Protein AF-A0A7W1P341-F1 (afdb_monomer)

pLDDT: mean 83.35, std 17.35, range [39.16, 97.94]

Radius of gyration: 25.54 Å; Cα contacts (8 Å, |Δi|>4): 145; chains: 1; bounding box: 47×43×86 Å

Solvent-accessible surface area (backbone atoms only — not comparable to full-atom values): 6999 Å² total; per-residue (Å²): 139,85,83,85,80,86,83,82,84,81,84,80,83,80,88,74,82,81,81,77,84,48,73,67,75,75,42,51,76,42,82,76,48,73,45,83,42,98,46,72,36,30,34,32,37,31,35,36,35,76,45,69,85,67,56,71,65,50,73,54,62,36,66,50,60,90,96,52,88,60,74,67,50,72,53,76,45,45,57,67,60,39,43,78,70,70,28,47,41,81,92,75,36,33,35,52,43,80,43,71,49,99,48,68,86,58,88,102

Nearest PDB structures (foldseek):
  8va0-assembly1_B  TM=4.500E-01  e=1.268E+00  Camelidae
  7ev9-assembly1_A  TM=2.703E-01  e=8.860E+00  Methylococcus capsulatus str. Bath

Foldseek 3Di:
DDDDDDDDDDDDDDPDDDDDDDVVNVKDKDFPDKDDDPDLFKIWTKIAIPDPVPDAKDKDWADDDVVDPDDIDMDIDGPVNQVVVVQADPVRNIGTDTDGYPDGPDDD

Mean predicted aligned error: 10.66 Å

Sequence (108 aa):
MKKLIPLIITLAISLTSAAYATQADDTAVAVTGQAPGASAFIKKVKLRVSDPAALRSIQFTIAPKDRSVTRPVSATYLPTYLNNRGFFNSTTNVFTLPVWGLYAGRAN

Structure (mmCIF, N/CA/C/O backbone):
data_AF-A0A7W1P341-F1
#
_entry.id   AF-A0A7W1P341-F1
#
loop_
_atom_site.group_PDB
_atom_site.id
_atom_site.type_symbol
_atom_site.label_atom_id
_atom_site.label_alt_id
_atom_site.label_comp_id
_atom_site.label_asym_id
_atom_site.label_entity_id
_atom_site.label_seq_id
_atom_site.pdbx_PDB_ins_code
_atom_site.Cartn_x
_atom_site.Cartn_y
_atom_site.Cartn_z
_atom_site.occupancy
_atom_site.B_iso_or_equiv
_atom_site.auth_seq_id
_atom_site.auth_comp_id
_atom_site.auth_asym_id
_atom_site.auth_atom_id
_atom_site.pdbx_PDB_model_num
ATOM 1 N N . MET A 1 1 ? 29.991 -31.789 71.278 1.00 39.16 1 MET A N 1
ATOM 2 C CA . MET A 1 1 ? 29.502 -30.393 71.202 1.00 39.16 1 MET A CA 1
ATOM 3 C C . MET A 1 1 ? 29.489 -29.982 69.728 1.00 39.16 1 MET A C 1
ATOM 5 O O . MET A 1 1 ? 30.554 -29.777 69.166 1.00 39.16 1 MET A O 1
ATOM 9 N N . LYS A 1 2 ? 28.326 -29.992 69.059 1.00 39.38 2 LYS A N 1
ATOM 10 C CA . LYS A 1 2 ? 28.182 -29.647 67.628 1.00 39.38 2 LYS A CA 1
ATOM 11 C C . LYS A 1 2 ? 27.738 -28.183 67.525 1.00 39.38 2 LYS A C 1
ATOM 13 O O . LYS A 1 2 ? 26.708 -27.834 68.091 1.00 39.38 2 LYS A O 1
ATOM 18 N N . LYS A 1 3 ? 28.537 -27.330 66.876 1.00 42.97 3 LYS A N 1
ATOM 19 C CA . LYS A 1 3 ? 28.237 -25.902 66.678 1.00 42.97 3 LYS A CA 1
ATOM 20 C C . LYS A 1 3 ? 27.239 -25.741 65.521 1.00 42.97 3 LYS A C 1
ATOM 22 O O . LYS A 1 3 ? 27.494 -26.267 64.442 1.00 42.97 3 LYS A O 1
ATOM 27 N N . LEU A 1 4 ? 26.127 -25.038 65.750 1.00 42.12 4 LEU A N 1
ATOM 28 C CA . LEU A 1 4 ? 25.198 -24.597 64.701 1.00 42.12 4 LEU A CA 1
ATOM 29 C C . LEU A 1 4 ? 25.731 -23.314 64.041 1.00 42.12 4 LEU A C 1
ATOM 31 O O . LEU A 1 4 ? 26.147 -22.391 64.738 1.00 42.12 4 LEU A O 1
ATOM 35 N N . ILE A 1 5 ? 25.697 -23.263 62.710 1.00 44.09 5 ILE A N 1
ATOM 36 C CA . ILE A 1 5 ? 26.016 -22.086 61.885 1.00 44.09 5 ILE A CA 1
ATOM 37 C C . ILE A 1 5 ? 24.678 -21.499 61.397 1.00 44.09 5 ILE A C 1
ATOM 39 O O . ILE A 1 5 ? 23.850 -22.279 60.920 1.00 44.09 5 ILE A O 1
ATOM 43 N N . PRO A 1 6 ? 24.418 -20.181 61.503 1.00 47.75 6 PRO A N 1
ATOM 44 C CA . PRO A 1 6 ? 23.165 -19.602 61.033 1.00 47.75 6 PRO A CA 1
ATOM 45 C C . PRO A 1 6 ? 23.220 -19.352 59.519 1.00 47.75 6 PRO A C 1
ATOM 47 O O . PRO A 1 6 ? 24.184 -18.798 58.994 1.00 47.75 6 PRO A O 1
ATOM 50 N N . LEU A 1 7 ? 22.168 -19.776 58.819 1.00 39.16 7 LEU A N 1
ATOM 51 C CA . LEU A 1 7 ? 21.960 -19.563 57.389 1.00 39.16 7 LEU A CA 1
ATOM 52 C C . LEU A 1 7 ? 21.387 -18.153 57.167 1.00 39.16 7 LEU A C 1
ATOM 54 O O . LEU A 1 7 ? 20.255 -17.875 57.560 1.00 39.16 7 LEU A O 1
ATOM 58 N N . ILE A 1 8 ? 22.166 -17.264 56.552 1.00 47.97 8 ILE A N 1
ATOM 59 C CA . ILE A 1 8 ? 21.718 -15.929 56.134 1.00 47.97 8 ILE A CA 1
ATOM 60 C C . ILE A 1 8 ? 21.005 -16.075 54.784 1.00 47.97 8 ILE A C 1
ATOM 62 O O . ILE A 1 8 ? 21.621 -16.466 53.795 1.00 47.97 8 ILE A O 1
ATOM 66 N N . ILE A 1 9 ? 19.704 -15.782 54.748 1.00 50.47 9 ILE A N 1
ATOM 67 C CA . ILE A 1 9 ? 18.898 -15.764 53.521 1.00 50.47 9 ILE A CA 1
ATOM 68 C C . ILE A 1 9 ? 18.947 -14.345 52.949 1.00 50.47 9 ILE A C 1
ATOM 70 O O . ILE A 1 9 ? 18.346 -13.423 53.498 1.00 50.47 9 ILE A O 1
ATOM 74 N N . THR A 1 10 ? 19.669 -14.164 51.846 1.00 49.59 10 THR A N 1
ATOM 75 C CA . THR A 1 10 ? 19.722 -12.895 51.110 1.00 49.59 10 THR A CA 1
ATOM 76 C C . THR A 1 10 ? 18.552 -12.836 50.126 1.00 49.59 10 THR A C 1
ATOM 78 O O . THR A 1 10 ? 18.519 -13.584 49.151 1.00 49.59 10 THR A O 1
ATOM 81 N N . LEU A 1 11 ? 17.578 -11.958 50.378 1.00 45.91 11 LEU A N 1
ATOM 82 C CA . LEU A 1 11 ? 16.435 -11.728 49.492 1.00 45.91 11 LEU A CA 1
ATOM 83 C C . LEU A 1 11 ? 16.831 -10.744 48.378 1.00 45.91 11 LEU A C 1
ATOM 85 O O . LEU A 1 11 ? 16.966 -9.546 48.619 1.00 45.91 11 LEU A O 1
ATOM 89 N N . ALA A 1 12 ? 17.028 -11.248 47.160 1.00 54.06 12 ALA A N 1
ATOM 90 C CA . ALA A 1 12 ? 17.261 -10.423 45.978 1.00 54.06 12 ALA A CA 1
ATOM 91 C C . ALA A 1 12 ? 15.915 -9.965 45.390 1.00 54.06 12 ALA A C 1
ATOM 93 O O . ALA A 1 12 ? 15.148 -10.780 44.883 1.00 54.06 12 ALA A O 1
ATOM 94 N N . ILE A 1 13 ? 15.620 -8.664 45.461 1.00 55.78 13 ILE A N 1
ATOM 95 C CA . ILE A 1 13 ? 14.438 -8.066 44.825 1.00 55.78 13 ILE A CA 1
ATOM 96 C C . ILE A 1 13 ? 14.817 -7.701 43.387 1.00 55.78 13 ILE A C 1
ATOM 98 O O . ILE A 1 13 ? 15.549 -6.742 43.147 1.00 55.78 13 ILE A O 1
ATOM 102 N N . SER A 1 14 ? 14.341 -8.481 42.422 1.00 55.94 14 SER A N 1
ATOM 103 C CA . SER A 1 14 ? 14.483 -8.198 40.995 1.00 55.94 14 SER A CA 1
ATOM 104 C C . SER A 1 14 ? 13.460 -7.141 40.560 1.00 55.94 14 SER A C 1
ATOM 106 O O . SER A 1 14 ? 12.266 -7.418 40.458 1.00 55.94 14 SER A O 1
ATOM 108 N N . LEU A 1 15 ? 13.925 -5.919 40.272 1.00 55.06 15 LEU A N 1
ATOM 109 C CA . LEU A 1 15 ? 13.125 -4.905 39.577 1.00 55.06 15 LEU A CA 1
ATOM 110 C C . LEU A 1 15 ? 12.911 -5.362 38.129 1.00 55.06 15 LEU A C 1
ATOM 112 O O . LEU A 1 15 ? 13.757 -5.156 37.262 1.00 55.06 15 LEU A O 1
ATOM 116 N N . THR A 1 16 ? 11.778 -6.005 37.868 1.00 62.16 16 THR A N 1
ATOM 117 C CA . THR A 1 16 ? 11.299 -6.263 36.509 1.00 62.16 16 THR A CA 1
ATOM 118 C C . THR A 1 16 ? 10.481 -5.056 36.064 1.00 62.16 16 THR A C 1
ATOM 120 O O . THR A 1 16 ? 9.451 -4.729 36.648 1.00 62.16 16 THR A O 1
ATOM 123 N N . SER A 1 17 ? 10.960 -4.339 35.048 1.00 61.81 17 SER A N 1
ATOM 124 C CA . SER A 1 17 ? 10.198 -3.261 34.418 1.00 61.81 17 SER A CA 1
ATOM 125 C C . SER A 1 17 ? 9.010 -3.862 33.667 1.00 61.81 17 SER A C 1
ATOM 127 O O . SER A 1 17 ? 9.205 -4.557 32.668 1.00 61.81 17 SER A O 1
ATOM 129 N N . ALA A 1 18 ? 7.789 -3.604 34.132 1.00 64.06 18 ALA A N 1
ATOM 130 C CA . ALA A 1 18 ? 6.581 -3.920 33.382 1.00 64.06 18 ALA A CA 1
ATOM 131 C C . ALA A 1 18 ? 6.518 -3.027 32.132 1.00 64.06 18 ALA A C 1
ATOM 133 O O . ALA A 1 18 ? 6.399 -1.806 32.240 1.00 64.06 18 ALA A O 1
ATOM 134 N N . ALA A 1 19 ? 6.634 -3.625 30.946 1.00 65.94 19 ALA A N 1
ATOM 135 C CA . ALA A 1 19 ? 6.321 -2.936 29.702 1.00 65.94 19 ALA A CA 1
ATOM 136 C C . ALA A 1 19 ? 4.794 -2.800 29.603 1.00 65.94 19 ALA A C 1
ATOM 138 O O . ALA A 1 19 ? 4.083 -3.804 29.609 1.00 65.94 19 ALA A O 1
ATOM 139 N N . TYR A 1 20 ? 4.290 -1.568 29.549 1.00 64.50 20 TYR A N 1
ATOM 140 C CA . TYR A 1 20 ? 2.877 -1.306 29.281 1.00 64.50 20 TYR A CA 1
ATOM 141 C C . TYR A 1 20 ? 2.647 -1.360 27.770 1.00 64.50 20 TYR A C 1
ATOM 143 O O . TYR A 1 20 ? 3.371 -0.705 27.020 1.00 64.50 20 TYR A O 1
ATOM 151 N N . ALA A 1 21 ? 1.651 -2.135 27.338 1.00 67.19 21 ALA A N 1
ATOM 152 C CA . ALA A 1 21 ? 1.218 -2.151 25.947 1.00 67.19 21 ALA A CA 1
ATOM 153 C C . ALA A 1 21 ? 0.738 -0.752 25.529 1.00 67.19 21 ALA A C 1
ATOM 155 O O . ALA A 1 21 ? 0.072 -0.045 26.290 1.00 67.19 21 ALA A O 1
ATOM 156 N N . THR A 1 22 ? 1.110 -0.339 24.325 1.00 73.25 22 THR A N 1
ATOM 157 C CA . THR A 1 22 ? 0.679 0.918 23.710 1.00 73.25 22 THR A CA 1
ATOM 158 C C . THR A 1 22 ? -0.538 0.678 22.812 1.00 73.25 22 THR A C 1
ATOM 160 O O . THR A 1 22 ? -0.777 -0.444 22.380 1.00 73.25 22 THR A O 1
ATOM 163 N N . GLN A 1 23 ? -1.279 1.726 22.424 1.00 67.69 23 GLN A N 1
ATOM 164 C CA . GLN A 1 23 ? -2.349 1.581 21.414 1.00 67.69 23 GLN A CA 1
ATOM 165 C C . GLN A 1 23 ? -1.860 0.963 20.089 1.00 67.69 23 GLN A C 1
ATOM 167 O O . GLN A 1 23 ? -2.647 0.360 19.360 1.00 67.69 23 GLN A O 1
ATOM 172 N N . ALA A 1 24 ? -0.572 1.116 19.760 1.00 69.88 24 ALA A N 1
ATOM 173 C CA . ALA A 1 24 ? 0.007 0.481 18.583 1.00 69.88 24 ALA A CA 1
ATOM 174 C C . ALA A 1 24 ? 0.093 -1.047 18.741 1.00 69.88 24 ALA A C 1
ATOM 176 O O . ALA A 1 24 ? -0.105 -1.749 17.754 1.00 69.88 24 ALA A O 1
ATOM 177 N N . ASP A 1 25 ? 0.321 -1.552 19.959 1.00 74.69 25 ASP A N 1
ATOM 178 C CA . ASP A 1 25 ? 0.372 -2.991 20.253 1.00 74.69 25 ASP A CA 1
ATOM 179 C C . ASP A 1 25 ? -1.012 -3.653 20.141 1.00 74.69 25 ASP A C 1
ATOM 181 O O . ASP A 1 25 ? -1.113 -4.810 19.736 1.00 74.69 25 ASP A O 1
ATOM 185 N N . ASP A 1 26 ? -2.084 -2.899 20.403 1.00 81.56 26 ASP A N 1
ATOM 186 C CA . ASP A 1 26 ? -3.473 -3.369 20.276 1.00 81.56 26 ASP A CA 1
ATOM 187 C C . ASP A 1 26 ? -4.043 -3.223 18.848 1.00 81.56 26 ASP A C 1
ATOM 189 O O . ASP A 1 26 ? -5.143 -3.700 18.541 1.00 81.56 26 ASP A O 1
ATOM 193 N N . THR A 1 27 ? -3.311 -2.566 17.940 1.00 86.94 27 THR A N 1
ATOM 194 C CA . THR A 1 27 ? -3.761 -2.335 16.562 1.00 86.94 27 THR A CA 1
ATOM 195 C C . THR A 1 27 ? -3.262 -3.433 15.626 1.00 86.94 27 THR A C 1
ATOM 197 O O . THR A 1 27 ? -2.083 -3.519 15.293 1.00 86.94 27 THR A O 1
ATOM 200 N N . ALA A 1 28 ? -4.184 -4.240 15.107 1.00 92.06 28 ALA A N 1
ATOM 201 C CA . ALA A 1 28 ? -3.890 -5.262 14.115 1.00 92.06 28 ALA A CA 1
ATOM 202 C C . ALA A 1 28 ? -3.973 -4.698 12.688 1.00 92.06 28 ALA A C 1
ATOM 204 O O . ALA A 1 28 ? -4.953 -4.046 12.316 1.00 92.06 28 ALA A O 1
ATOM 205 N N . VAL A 1 29 ? -2.976 -5.021 11.860 1.00 93.19 29 VAL A N 1
ATOM 206 C CA . VAL A 1 29 ? -2.945 -4.712 10.423 1.00 93.19 29 VAL A CA 1
ATOM 207 C C . VAL A 1 29 ? -2.804 -6.011 9.636 1.00 93.19 29 VAL A C 1
ATOM 209 O O . VAL A 1 29 ? -1.883 -6.786 9.871 1.00 93.19 29 VAL A O 1
ATOM 212 N N . ALA A 1 30 ? -3.697 -6.243 8.675 1.00 95.31 30 ALA A N 1
ATOM 213 C CA . ALA A 1 30 ? -3.679 -7.436 7.835 1.00 95.31 30 ALA A CA 1
ATOM 214 C C . ALA A 1 30 ? -3.788 -7.085 6.349 1.00 95.31 30 ALA A C 1
ATOM 216 O O . ALA A 1 30 ? -4.650 -6.303 5.940 1.00 95.31 30 ALA A O 1
ATOM 217 N N . VAL A 1 31 ? -2.956 -7.717 5.518 1.00 95.25 31 VAL A N 1
ATOM 218 C CA . VAL A 1 31 ? -3.121 -7.686 4.060 1.00 95.25 31 VAL A CA 1
ATOM 219 C C . VAL A 1 31 ? -4.290 -8.596 3.693 1.00 95.25 31 VAL A C 1
ATOM 221 O O . VAL A 1 31 ? -4.235 -9.801 3.911 1.00 95.25 31 VAL A O 1
ATOM 224 N N . THR A 1 32 ? -5.354 -8.029 3.131 1.00 96.88 32 THR A N 1
ATOM 225 C CA . THR A 1 32 ? -6.585 -8.767 2.789 1.00 96.88 32 THR A CA 1
ATOM 226 C C . THR A 1 32 ? -6.748 -9.015 1.296 1.00 96.88 32 THR A C 1
ATOM 228 O O . THR A 1 32 ? -7.660 -9.724 0.877 1.00 96.88 32 THR A O 1
ATOM 231 N N . GLY A 1 33 ? -5.872 -8.449 0.468 1.00 94.19 33 GLY A N 1
ATOM 232 C CA . GLY A 1 33 ? -5.857 -8.735 -0.958 1.00 94.19 33 GLY A CA 1
ATOM 233 C C . GLY A 1 33 ? -4.963 -7.801 -1.754 1.00 94.19 33 GLY A C 1
ATOM 234 O O . GLY A 1 33 ? -4.402 -6.836 -1.237 1.00 94.19 33 GLY A O 1
ATOM 235 N N . GLN A 1 34 ? -4.868 -8.084 -3.047 1.00 93.62 34 GLN A N 1
ATOM 2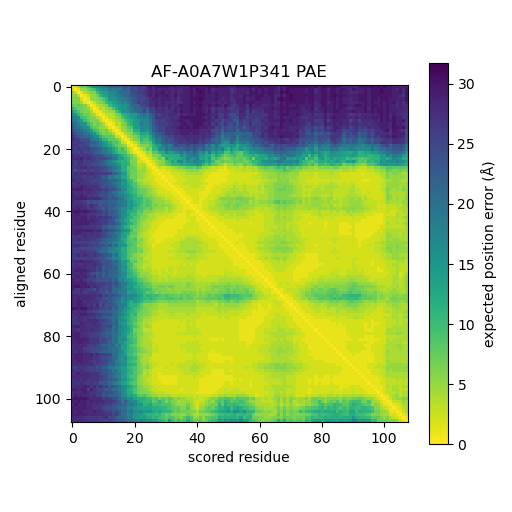36 C CA . GLN A 1 34 ? -4.146 -7.263 -4.009 1.00 93.62 34 GLN A CA 1
ATOM 237 C C . GLN A 1 34 ? -4.854 -7.272 -5.365 1.00 93.62 34 GLN A C 1
ATOM 239 O O . GLN A 1 34 ? -5.484 -8.260 -5.735 1.00 93.62 34 GLN A O 1
ATOM 244 N N . ALA A 1 35 ? -4.748 -6.173 -6.106 1.00 91.88 35 ALA A N 1
ATOM 245 C CA . ALA A 1 35 ? -5.299 -6.034 -7.449 1.00 91.88 35 ALA A CA 1
ATOM 246 C C . ALA A 1 35 ? -4.335 -5.264 -8.371 1.00 91.88 35 ALA A C 1
ATOM 248 O O . ALA A 1 35 ? -3.507 -4.486 -7.885 1.00 91.88 35 ALA A O 1
ATOM 249 N N . PRO A 1 36 ? -4.421 -5.438 -9.700 1.00 90.38 36 PRO A N 1
ATOM 250 C CA . PRO A 1 36 ? -3.704 -4.594 -10.652 1.00 90.38 36 PRO A CA 1
ATOM 251 C C . PRO A 1 36 ? -4.076 -3.106 -10.521 1.00 90.38 36 PRO A C 1
ATOM 253 O O . PRO A 1 36 ? -5.216 -2.750 -10.214 1.00 90.38 36 PRO A O 1
ATOM 256 N N . GLY A 1 37 ? -3.095 -2.231 -10.739 1.00 90.75 37 GLY A N 1
ATOM 257 C CA . GLY A 1 37 ? -3.286 -0.790 -10.874 1.00 90.75 37 GLY A CA 1
ATOM 258 C C . GLY A 1 37 ? -3.514 -0.359 -12.324 1.00 90.75 37 GLY A C 1
ATOM 259 O O . GLY A 1 37 ? -3.697 -1.182 -13.214 1.00 90.75 37 GLY A O 1
ATOM 260 N N . ALA A 1 38 ? -3.488 0.956 -12.556 1.00 90.94 38 ALA A N 1
ATOM 261 C CA . ALA A 1 38 ? -3.692 1.542 -13.886 1.00 90.94 38 ALA A CA 1
ATOM 262 C C . ALA A 1 38 ? -2.534 1.269 -14.866 1.00 90.94 38 ALA A C 1
ATOM 264 O O . ALA A 1 38 ? -2.699 1.424 -16.070 1.00 90.94 38 ALA A O 1
ATOM 265 N N . SER A 1 39 ? -1.364 0.873 -14.360 1.00 91.50 39 SER A N 1
ATOM 266 C CA . SER A 1 39 ? -0.206 0.493 -15.165 1.00 91.50 39 SER A CA 1
ATOM 267 C C . SER A 1 39 ? 0.416 -0.795 -14.636 1.00 91.50 39 SER A C 1
ATOM 269 O O . SER A 1 39 ? 0.194 -1.188 -13.488 1.00 91.50 39 SER A O 1
ATOM 271 N N . ALA A 1 40 ? 1.258 -1.427 -15.456 1.00 87.25 40 ALA A N 1
ATOM 272 C CA . ALA A 1 40 ? 1.984 -2.644 -15.091 1.00 87.25 40 ALA A CA 1
ATOM 273 C C . ALA A 1 40 ? 2.952 -2.466 -13.900 1.00 87.25 40 ALA A C 1
ATOM 275 O O . ALA A 1 40 ? 3.408 -3.456 -13.327 1.00 87.25 40 ALA A O 1
ATOM 276 N N . PHE A 1 41 ? 3.242 -1.218 -13.521 1.00 89.38 41 PHE A N 1
ATOM 277 C CA . PHE A 1 41 ? 4.124 -0.852 -12.413 1.00 89.38 41 PHE A CA 1
ATOM 278 C C . PHE A 1 41 ? 3.370 -0.546 -11.120 1.00 89.38 41 PHE A C 1
ATOM 280 O O . PHE A 1 41 ? 4.007 -0.238 -10.123 1.00 89.38 41 PHE A O 1
ATOM 287 N N . ILE A 1 42 ? 2.034 -0.590 -11.110 1.00 90.50 42 ILE A N 1
ATOM 288 C CA . ILE A 1 42 ? 1.236 -0.278 -9.921 1.00 90.50 42 ILE A CA 1
ATOM 289 C C . ILE A 1 42 ? 0.416 -1.503 -9.525 1.00 90.50 42 ILE A C 1
ATOM 291 O O . ILE A 1 42 ? -0.301 -2.094 -10.334 1.00 90.50 42 ILE A O 1
ATOM 295 N N . LYS A 1 43 ? 0.470 -1.847 -8.241 1.00 91.81 43 LYS A N 1
ATOM 296 C CA . LYS A 1 43 ? -0.439 -2.776 -7.573 1.00 91.81 43 LYS A CA 1
ATOM 297 C C . LYS A 1 43 ? -1.232 -2.018 -6.515 1.00 91.81 43 LYS A C 1
ATOM 299 O O . LYS A 1 43 ? -0.743 -1.071 -5.911 1.00 91.81 43 LYS A O 1
ATOM 304 N N . LYS A 1 44 ? -2.476 -2.423 -6.295 1.00 94.25 44 LYS A N 1
ATOM 305 C CA . LYS A 1 44 ? -3.329 -1.925 -5.216 1.00 94.25 44 LYS A CA 1
ATOM 306 C C . LYS A 1 44 ? -3.386 -2.994 -4.136 1.00 94.25 44 LYS A C 1
ATOM 308 O O . LYS A 1 44 ? -3.976 -4.043 -4.375 1.00 94.25 44 LYS A O 1
ATOM 313 N N . VAL A 1 45 ? -2.784 -2.745 -2.982 1.00 95.44 45 VAL A N 1
ATOM 314 C CA . VAL A 1 45 ? -2.805 -3.660 -1.833 1.00 95.44 45 VAL A CA 1
ATOM 315 C C . VAL A 1 45 ? -3.911 -3.225 -0.880 1.00 95.44 45 VAL A C 1
ATOM 317 O O . VAL A 1 45 ? -4.024 -2.045 -0.563 1.00 95.44 45 VAL A O 1
ATOM 320 N N . LYS A 1 46 ? -4.752 -4.157 -0.437 1.00 97.12 46 LYS A N 1
ATOM 321 C CA . LYS A 1 46 ? -5.794 -3.894 0.557 1.00 97.12 46 LYS A CA 1
ATOM 322 C C . LYS A 1 46 ? -5.263 -4.231 1.943 1.00 97.12 46 LYS A C 1
ATOM 324 O O . LYS A 1 46 ? -4.847 -5.363 2.182 1.00 97.12 46 LYS A O 1
ATOM 329 N N . LEU A 1 47 ? -5.297 -3.253 2.838 1.00 97.00 47 LEU A N 1
ATOM 330 C CA . LEU A 1 47 ? -4.884 -3.381 4.231 1.00 97.00 47 LEU A CA 1
ATOM 331 C C . LEU A 1 47 ? -6.097 -3.156 5.123 1.00 97.00 47 LEU A C 1
ATOM 333 O O . LEU A 1 47 ? -6.682 -2.077 5.088 1.00 97.00 47 LEU A O 1
ATOM 337 N N . ARG A 1 48 ? -6.481 -4.158 5.912 1.00 97.38 48 ARG A N 1
ATOM 338 C CA . ARG A 1 48 ? -7.486 -3.999 6.963 1.00 97.38 48 ARG A CA 1
ATOM 339 C C . ARG A 1 48 ? -6.788 -3.639 8.265 1.00 97.38 48 ARG A C 1
ATOM 341 O O . ARG A 1 48 ? -5.838 -4.319 8.643 1.00 97.38 48 ARG A O 1
ATOM 348 N N . VAL A 1 49 ? -7.271 -2.597 8.928 1.00 96.25 49 VAL A N 1
ATOM 349 C CA . VAL A 1 49 ? -6.733 -2.107 10.202 1.00 96.25 49 VAL A CA 1
ATOM 350 C C . VAL A 1 49 ? -7.838 -2.188 11.250 1.00 96.25 49 VAL A C 1
ATOM 352 O O . VAL A 1 49 ? -8.958 -1.764 10.972 1.00 96.25 49 VAL A O 1
ATOM 355 N N . SER A 1 50 ? -7.569 -2.765 12.423 1.00 95.94 50 SER A N 1
ATOM 356 C CA . SER A 1 50 ? -8.585 -2.879 13.482 1.00 95.94 50 SER A CA 1
ATOM 357 C C . SER A 1 50 ? -8.991 -1.509 14.028 1.00 95.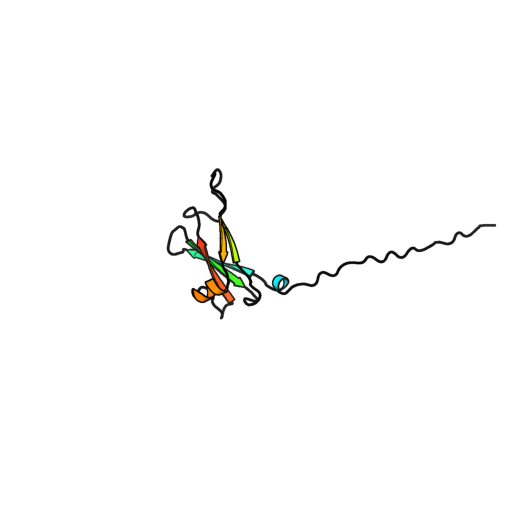94 50 SER A C 1
ATOM 359 O O . SER A 1 50 ? -10.185 -1.238 14.131 1.00 95.94 50 SER A O 1
ATOM 361 N N . ASP A 1 51 ? -8.009 -0.639 14.277 1.00 94.75 51 ASP A N 1
ATOM 362 C CA . ASP A 1 51 ? -8.194 0.751 14.698 1.00 94.75 51 ASP A CA 1
ATOM 363 C C . ASP A 1 51 ? -7.477 1.731 13.742 1.00 94.75 51 ASP A C 1
ATOM 365 O O . ASP A 1 51 ? -6.277 1.995 13.870 1.00 94.75 51 ASP A O 1
ATOM 369 N N . PRO A 1 52 ? -8.189 2.291 12.747 1.00 93.44 52 PRO A N 1
ATOM 370 C CA . PRO A 1 52 ? -7.626 3.284 11.835 1.00 93.44 52 PRO A CA 1
ATOM 371 C C . PRO A 1 52 ? -7.172 4.588 12.504 1.00 93.44 52 PRO A C 1
ATOM 373 O O . PRO A 1 52 ? -6.358 5.295 11.912 1.00 93.44 52 PRO A O 1
ATOM 376 N N . ALA A 1 53 ? -7.683 4.935 13.692 1.00 92.56 53 ALA A N 1
ATOM 377 C CA . ALA A 1 53 ? -7.307 6.167 14.388 1.00 92.56 53 ALA A CA 1
ATOM 378 C C . ALA A 1 53 ? -5.915 6.061 15.035 1.00 92.56 53 ALA A C 1
ATOM 380 O O . ALA A 1 53 ? -5.204 7.063 15.139 1.00 92.56 53 ALA A O 1
ATOM 381 N 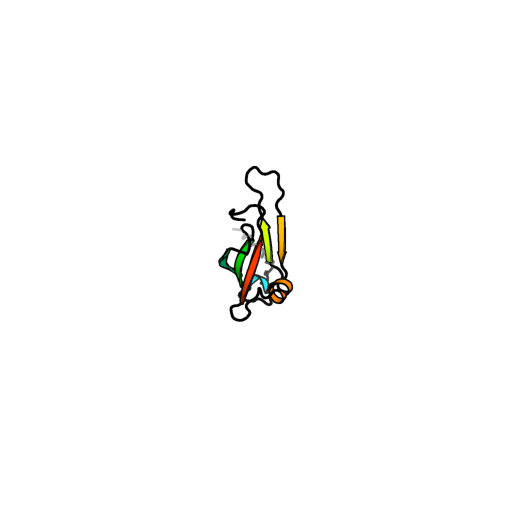N . ALA A 1 54 ? -5.503 4.847 15.408 1.00 93.12 54 ALA A N 1
ATOM 382 C CA . ALA A 1 54 ? -4.169 4.557 15.925 1.00 93.12 54 ALA A CA 1
ATOM 383 C C . ALA A 1 54 ? -3.090 4.488 14.823 1.00 93.12 54 ALA A C 1
ATOM 385 O O . ALA A 1 54 ? -1.895 4.628 15.105 1.00 93.12 54 ALA A O 1
ATOM 386 N N . LEU A 1 55 ? -3.481 4.315 13.554 1.00 93.12 55 LEU A N 1
ATOM 387 C CA . LEU A 1 55 ? -2.546 4.224 12.433 1.00 93.12 55 LEU A CA 1
ATOM 388 C C . LEU A 1 55 ? -1.843 5.569 12.186 1.00 93.12 55 LEU A C 1
ATOM 390 O O . LEU A 1 55 ? -2.480 6.583 11.910 1.00 93.12 55 LEU A O 1
ATOM 394 N N . ARG A 1 56 ? -0.504 5.581 12.226 1.00 94.50 56 ARG A N 1
ATOM 395 C CA . ARG A 1 56 ? 0.304 6.797 12.000 1.00 94.50 56 ARG A CA 1
ATOM 396 C C . ARG A 1 56 ? 0.788 6.946 10.565 1.00 94.50 56 ARG A C 1
ATOM 398 O O . ARG A 1 56 ? 0.730 8.035 9.997 1.00 94.50 56 ARG A O 1
ATOM 405 N N . SER A 1 57 ? 1.266 5.858 9.979 1.00 95.44 57 SER A N 1
ATOM 406 C CA . SER A 1 57 ? 1.778 5.816 8.614 1.00 95.44 57 SER A CA 1
ATOM 407 C C . SER A 1 57 ? 1.789 4.383 8.095 1.00 95.44 57 SER A C 1
ATOM 409 O O . SER A 1 57 ? 1.715 3.423 8.861 1.00 95.44 57 SER A O 1
ATOM 411 N N . ILE A 1 58 ? 1.870 4.246 6.774 1.00 95.19 58 ILE A N 1
ATOM 412 C CA . ILE A 1 58 ? 2.118 2.974 6.100 1.00 95.19 58 ILE A CA 1
ATOM 413 C C . ILE A 1 58 ? 3.381 3.150 5.267 1.00 95.19 58 ILE A C 1
ATOM 415 O O . ILE A 1 58 ? 3.424 4.020 4.396 1.00 95.19 58 ILE A O 1
ATOM 419 N N . GLN A 1 59 ? 4.394 2.327 5.522 1.00 95.31 59 GLN A N 1
ATOM 420 C CA . GLN A 1 59 ? 5.649 2.333 4.779 1.00 95.31 59 GLN A CA 1
ATOM 421 C C . GLN A 1 59 ? 5.819 1.024 4.012 1.00 95.31 59 GLN A C 1
ATOM 423 O O . GLN A 1 59 ? 5.488 -0.049 4.511 1.00 95.31 59 GLN A O 1
ATOM 428 N N . PHE A 1 60 ? 6.368 1.114 2.806 1.00 92.56 60 PHE A N 1
ATOM 429 C CA . PHE A 1 60 ? 6.852 -0.046 2.066 1.00 92.56 60 PHE A CA 1
ATOM 430 C C . PHE A 1 60 ? 8.190 0.267 1.399 1.00 92.56 60 PHE A C 1
ATOM 432 O O . PHE A 1 60 ? 8.551 1.431 1.204 1.00 92.56 60 PHE A O 1
ATOM 439 N N . THR A 1 61 ? 8.919 -0.787 1.048 1.00 92.81 61 THR A N 1
ATOM 440 C CA . THR A 1 61 ? 10.209 -0.709 0.363 1.00 92.81 61 THR A CA 1
ATOM 441 C C . THR A 1 61 ? 10.175 -1.628 -0.841 1.00 92.81 61 THR A C 1
ATOM 443 O O . THR A 1 61 ? 9.741 -2.768 -0.735 1.00 92.81 61 THR A O 1
ATOM 446 N N . ILE A 1 62 ? 10.647 -1.130 -1.976 1.00 90.12 62 ILE A N 1
ATOM 447 C CA . ILE A 1 62 ? 10.846 -1.915 -3.186 1.00 90.12 62 ILE A CA 1
ATOM 448 C C . ILE A 1 62 ? 12.293 -2.377 -3.189 1.00 90.12 62 ILE A C 1
ATOM 450 O O . ILE A 1 62 ? 13.220 -1.559 -3.261 1.00 90.12 62 ILE A O 1
ATOM 454 N N . ALA A 1 63 ? 12.482 -3.690 -3.111 1.00 88.50 63 ALA A N 1
ATOM 455 C CA . ALA A 1 63 ? 13.798 -4.280 -3.243 1.00 88.50 63 ALA A CA 1
ATOM 456 C C . ALA A 1 63 ? 14.304 -4.167 -4.696 1.00 88.50 63 ALA A C 1
ATOM 458 O O . ALA A 1 63 ? 13.523 -4.304 -5.648 1.00 88.50 63 ALA A O 1
ATOM 459 N N . PRO A 1 64 ? 15.617 -3.972 -4.902 1.00 87.81 64 PRO A N 1
ATOM 460 C CA . PRO A 1 64 ? 16.223 -4.090 -6.220 1.00 87.81 64 PRO A CA 1
ATOM 461 C C . PRO A 1 64 ? 15.964 -5.470 -6.831 1.00 87.81 64 PRO A C 1
ATOM 463 O O . PRO A 1 64 ? 15.722 -6.460 -6.132 1.00 87.81 64 PRO A O 1
ATOM 466 N N . LYS A 1 65 ? 16.044 -5.555 -8.160 1.00 86.38 65 LYS A N 1
ATOM 467 C CA . LYS A 1 65 ? 16.099 -6.855 -8.832 1.00 86.38 65 LYS A CA 1
ATOM 468 C C . LYS A 1 65 ? 17.395 -7.568 -8.438 1.00 86.38 65 LYS A C 1
ATOM 470 O O . LYS A 1 65 ? 18.432 -6.923 -8.301 1.00 86.38 65 LYS A O 1
ATOM 475 N N . ASP A 1 66 ? 17.351 -8.888 -8.310 1.00 86.94 66 ASP A N 1
ATOM 476 C CA . ASP A 1 66 ? 18.548 -9.678 -8.021 1.00 86.94 66 ASP A CA 1
ATOM 477 C C . ASP A 1 66 ? 19.640 -9.383 -9.053 1.00 86.94 66 ASP A C 1
ATOM 479 O O . ASP A 1 66 ? 19.372 -9.320 -10.258 1.00 86.94 66 ASP A O 1
ATOM 483 N N . ARG A 1 67 ? 20.872 -9.197 -8.568 1.00 89.06 67 ARG A N 1
ATOM 484 C CA . ARG A 1 67 ? 22.041 -8.784 -9.366 1.00 89.06 67 ARG A CA 1
ATOM 485 C C . ARG A 1 67 ? 21.934 -7.386 -9.995 1.00 89.06 67 ARG A C 1
ATOM 487 O O . ARG A 1 67 ? 22.722 -7.054 -10.874 1.00 89.06 67 ARG A O 1
ATOM 494 N N . SER A 1 68 ? 20.987 -6.558 -9.557 1.00 87.31 68 SER A N 1
ATOM 495 C CA . SER A 1 68 ? 20.947 -5.137 -9.901 1.00 87.31 68 SER A CA 1
ATOM 496 C C . SER A 1 68 ? 21.827 -4.310 -8.963 1.00 87.31 68 SER A C 1
ATOM 498 O O . SER A 1 68 ? 21.957 -4.621 -7.782 1.00 87.31 68 SER A O 1
ATOM 500 N N . VAL A 1 69 ? 22.378 -3.216 -9.491 1.00 88.88 69 VAL A N 1
ATOM 501 C CA . VAL A 1 69 ? 23.074 -2.171 -8.721 1.00 88.88 69 VAL A CA 1
ATOM 502 C C . VAL A 1 69 ? 22.140 -1.031 -8.291 1.00 88.88 69 VAL A C 1
ATOM 504 O O . VAL A 1 69 ? 22.576 -0.065 -7.668 1.00 88.88 69 VAL A O 1
ATOM 507 N N . THR A 1 70 ? 20.850 -1.106 -8.638 1.00 89.19 70 THR A N 1
ATOM 508 C CA . THR A 1 70 ? 19.850 -0.120 -8.217 1.00 89.19 70 THR A CA 1
ATOM 509 C C . THR A 1 70 ? 19.684 -0.153 -6.698 1.00 89.19 70 THR A C 1
ATOM 511 O O . THR A 1 70 ? 19.675 -1.219 -6.088 1.00 89.19 70 THR A O 1
ATOM 514 N N . ARG A 1 71 ? 19.538 1.018 -6.071 1.00 90.81 71 ARG A N 1
ATOM 515 C CA . ARG A 1 71 ? 19.301 1.125 -4.624 1.00 90.81 71 ARG A CA 1
ATOM 516 C C . ARG A 1 71 ? 17.832 0.813 -4.294 1.00 90.81 71 ARG A C 1
ATOM 518 O O . ARG A 1 71 ? 16.968 1.151 -5.105 1.00 90.81 71 ARG A O 1
ATOM 525 N N . PRO A 1 72 ? 17.527 0.217 -3.124 1.00 91.12 72 PRO A N 1
ATOM 526 C CA . PRO A 1 72 ? 16.151 0.090 -2.656 1.00 91.12 72 PRO A CA 1
ATOM 527 C C . PRO A 1 72 ? 15.477 1.458 -2.569 1.00 91.12 72 PRO A C 1
ATOM 529 O O . PRO A 1 72 ? 16.129 2.454 -2.247 1.00 91.12 72 PRO A O 1
ATOM 532 N N . VAL A 1 73 ? 14.171 1.496 -2.819 1.00 91.25 73 VAL A N 1
ATOM 533 C CA . VAL A 1 73 ? 13.384 2.726 -2.704 1.00 91.25 73 VAL A CA 1
ATOM 534 C C . VAL A 1 73 ? 12.251 2.501 -1.718 1.00 91.25 73 VAL A C 1
ATOM 536 O O . VAL A 1 73 ? 11.497 1.541 -1.853 1.00 91.25 73 VAL A O 1
ATOM 539 N N . SER A 1 74 ? 12.129 3.386 -0.734 1.00 94.00 74 SER A N 1
ATOM 540 C CA . SER A 1 74 ? 11.064 3.344 0.267 1.00 94.00 74 SER A CA 1
ATOM 541 C C . SER A 1 74 ? 10.076 4.480 0.058 1.00 94.00 74 SER A C 1
ATOM 543 O O . SER A 1 74 ? 10.441 5.565 -0.394 1.00 94.00 74 SER A O 1
ATOM 545 N N . ALA A 1 75 ? 8.825 4.231 0.422 1.00 94.12 75 ALA A N 1
ATOM 546 C CA . ALA A 1 75 ? 7.763 5.216 0.380 1.00 94.12 75 ALA A CA 1
ATOM 547 C C . ALA A 1 75 ? 6.925 5.138 1.646 1.00 94.12 75 ALA A C 1
ATOM 549 O O . ALA A 1 75 ? 6.660 4.048 2.155 1.00 94.12 75 ALA A O 1
ATOM 550 N N . THR A 1 76 ? 6.466 6.299 2.101 1.00 97.25 76 THR A N 1
ATOM 551 C CA . THR A 1 76 ? 5.607 6.422 3.275 1.00 97.25 76 THR A CA 1
ATOM 552 C C . THR A 1 76 ? 4.340 7.160 2.886 1.00 97.25 76 THR A C 1
ATOM 554 O O . THR A 1 76 ? 4.393 8.266 2.349 1.00 97.25 76 THR A O 1
ATOM 557 N N . TYR A 1 77 ? 3.195 6.559 3.186 1.00 97.12 77 TYR A N 1
ATOM 558 C CA . TYR A 1 77 ? 1.896 7.198 3.074 1.00 97.12 77 TYR A CA 1
ATOM 559 C C . TYR A 1 77 ? 1.360 7.567 4.449 1.00 97.12 77 TYR A C 1
ATOM 561 O O . TYR A 1 77 ? 1.392 6.770 5.388 1.00 97.12 77 TYR A O 1
ATOM 569 N N . LEU A 1 78 ? 0.816 8.777 4.541 1.00 97.69 78 LEU A N 1
ATOM 570 C CA . LEU A 1 78 ? 0.031 9.201 5.690 1.00 97.69 78 LEU A CA 1
ATOM 571 C C . LEU A 1 78 ? -1.428 8.751 5.509 1.00 97.69 78 LEU A C 1
ATOM 573 O O . LEU A 1 78 ? -1.952 8.846 4.393 1.00 97.69 78 LEU A O 1
ATOM 577 N N . PRO A 1 79 ? -2.124 8.326 6.578 1.00 96.44 79 PRO A N 1
ATOM 578 C CA . PRO A 1 79 ? -3.540 7.967 6.506 1.00 96.44 79 PRO A CA 1
ATOM 579 C C . PRO A 1 79 ? -4.404 9.109 5.965 1.00 96.44 79 PRO A C 1
ATOM 581 O O . PRO A 1 79 ? -5.309 8.871 5.172 1.00 96.44 79 PRO A O 1
ATOM 584 N N . THR A 1 80 ? -4.073 10.357 6.314 1.00 97.25 80 THR A N 1
ATOM 585 C CA . THR A 1 80 ? -4.752 11.562 5.810 1.00 97.25 80 THR A CA 1
ATOM 586 C C . THR A 1 80 ? -4.640 11.696 4.295 1.00 97.25 80 THR A C 1
ATOM 588 O O . THR A 1 80 ? -5.636 11.958 3.629 1.00 97.25 80 THR A O 1
ATOM 591 N N . TYR A 1 81 ? -3.457 11.449 3.726 1.00 97.38 81 TYR A N 1
ATOM 592 C CA . TYR A 1 81 ? -3.263 11.441 2.277 1.00 97.38 81 TYR A CA 1
ATOM 593 C C . TYR A 1 81 ? -4.127 10.367 1.606 1.00 97.38 81 TYR A C 1
ATOM 595 O O . TYR A 1 81 ? -4.810 10.651 0.624 1.00 97.38 81 TYR A O 1
ATOM 603 N N . LEU A 1 82 ? -4.130 9.143 2.145 1.00 97.00 82 LEU A N 1
ATOM 604 C CA . LEU A 1 82 ? -4.925 8.045 1.588 1.00 97.00 82 LEU A CA 1
ATOM 605 C C . LEU A 1 82 ? -6.425 8.342 1.677 1.00 97.00 82 LEU A C 1
ATOM 607 O O . LEU A 1 82 ? -7.144 8.147 0.699 1.00 97.00 82 LEU A O 1
ATOM 611 N N . ASN A 1 83 ? -6.887 8.880 2.804 1.00 97.06 83 ASN A N 1
ATOM 612 C CA . ASN A 1 83 ? -8.278 9.276 2.985 1.00 97.06 83 ASN A CA 1
ATOM 613 C C . ASN A 1 83 ? -8.693 10.372 1.991 1.00 97.06 83 ASN A C 1
ATOM 615 O O . ASN A 1 83 ? -9.669 10.207 1.265 1.00 97.06 83 ASN A O 1
ATOM 619 N N . ASN A 1 84 ? -7.895 11.437 1.866 1.00 97.81 84 ASN A N 1
ATOM 620 C CA . ASN A 1 84 ? -8.168 12.553 0.953 1.00 97.81 84 ASN A CA 1
ATOM 621 C C . ASN A 1 84 ? -8.194 12.130 -0.526 1.00 97.81 84 ASN A C 1
ATOM 623 O O . ASN A 1 84 ? -8.778 12.816 -1.361 1.00 97.81 84 ASN A O 1
ATOM 627 N N . ARG A 1 85 ? -7.558 11.004 -0.869 1.00 96.62 85 ARG A N 1
ATOM 628 C CA . ARG A 1 85 ? -7.553 10.422 -2.220 1.00 96.62 85 ARG A CA 1
ATOM 629 C C . ARG A 1 85 ? -8.656 9.381 -2.437 1.00 96.62 85 ARG A C 1
ATOM 631 O O . ARG A 1 85 ? -8.693 8.772 -3.503 1.00 96.62 85 ARG A O 1
ATOM 638 N N . GLY A 1 86 ? -9.534 9.163 -1.455 1.00 97.38 86 GLY A N 1
ATOM 639 C CA . GLY A 1 86 ? -10.599 8.158 -1.524 1.00 97.38 86 GLY A CA 1
ATOM 640 C C . GLY A 1 86 ? -10.088 6.720 -1.414 1.00 97.38 86 GLY A C 1
ATOM 641 O O . GLY A 1 86 ? -10.749 5.785 -1.858 1.00 97.38 86 GLY A O 1
ATOM 642 N N . PHE A 1 87 ? -8.896 6.523 -0.847 1.00 97.31 87 PHE A N 1
ATOM 643 C CA . PHE A 1 87 ? -8.284 5.208 -0.668 1.00 97.31 87 PHE A CA 1
ATOM 644 C C . PHE A 1 87 ? -8.556 4.585 0.698 1.00 97.31 87 PHE A C 1
ATOM 646 O O . PHE A 1 87 ? -8.041 3.506 0.976 1.00 97.31 87 PHE A O 1
ATOM 653 N N . PHE A 1 88 ? -9.370 5.211 1.540 1.00 97.94 88 PHE A N 1
A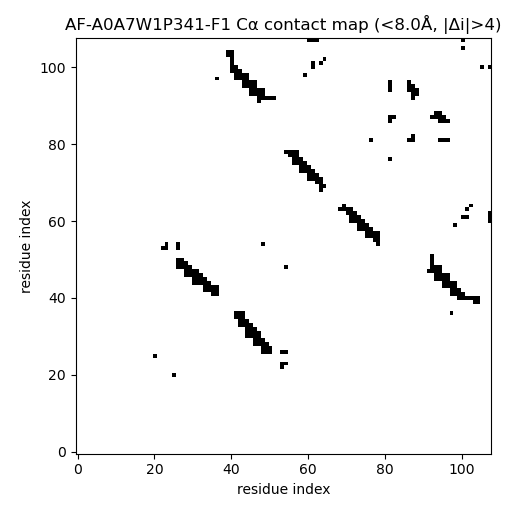TOM 654 C CA . PHE A 1 88 ? -9.821 4.628 2.795 1.00 97.94 88 PHE A CA 1
ATOM 655 C C . PHE A 1 88 ? -11.327 4.376 2.744 1.00 97.94 88 PHE A C 1
ATOM 657 O O . PHE A 1 88 ? -12.103 5.277 2.435 1.00 97.94 88 PHE A O 1
ATOM 664 N N . ASN A 1 89 ? -11.739 3.144 3.042 1.00 97.50 89 ASN A N 1
ATOM 665 C CA . ASN A 1 89 ? -13.136 2.784 3.243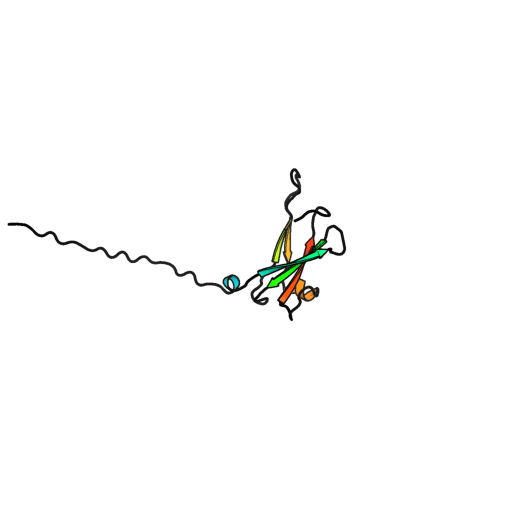 1.00 97.50 89 ASN A CA 1
ATOM 666 C C . ASN A 1 89 ? -13.392 2.657 4.750 1.00 97.50 89 ASN A C 1
ATOM 668 O O . ASN A 1 89 ? -13.012 1.657 5.365 1.00 97.50 89 ASN A O 1
ATOM 672 N N . SER A 1 90 ? -14.049 3.665 5.324 1.00 95.50 90 SER A N 1
ATOM 673 C CA . SER A 1 90 ? -14.346 3.756 6.759 1.00 95.50 90 SER A CA 1
ATOM 674 C C . SER A 1 90 ? -15.390 2.752 7.251 1.00 95.50 90 SER A C 1
ATOM 676 O O . SER A 1 90 ? -15.413 2.436 8.431 1.00 95.50 90 SER A O 1
ATOM 678 N N . THR A 1 91 ? -16.235 2.204 6.375 1.00 96.69 91 THR A N 1
ATOM 679 C CA . THR A 1 91 ? -17.212 1.168 6.755 1.00 96.69 91 THR A CA 1
ATOM 680 C C . THR A 1 91 ? -16.535 -0.175 7.024 1.00 96.69 91 THR A C 1
ATOM 682 O O . THR A 1 91 ? -16.965 -0.940 7.880 1.00 96.69 91 THR A O 1
ATOM 685 N N . THR A 1 92 ? -15.473 -0.482 6.278 1.00 96.88 92 THR A N 1
ATOM 686 C CA . THR A 1 92 ? -14.767 -1.776 6.344 1.00 96.88 92 THR A CA 1
ATOM 687 C C . THR A 1 92 ? -13.416 -1.700 7.054 1.00 96.88 92 THR A C 1
ATOM 689 O O . THR A 1 92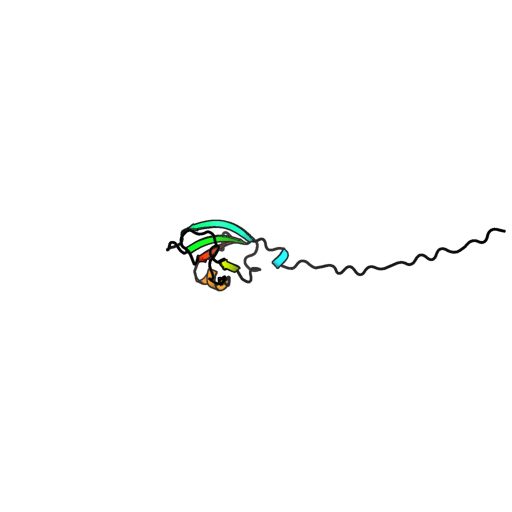 ? -12.789 -2.738 7.289 1.00 96.88 92 THR A O 1
ATOM 692 N 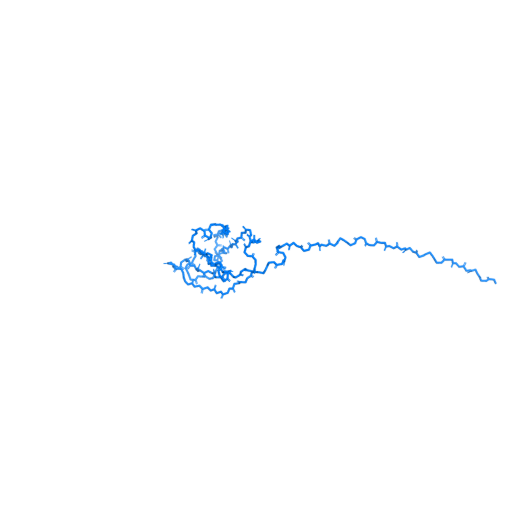N . ASN A 1 93 ? -12.968 -0.487 7.389 1.00 97.25 93 ASN A N 1
ATOM 693 C CA . ASN A 1 93 ? -11.623 -0.165 7.863 1.00 97.25 93 ASN A CA 1
ATOM 694 C C . ASN A 1 93 ? -10.518 -0.694 6.935 1.00 97.25 93 ASN A C 1
ATOM 696 O O . ASN A 1 93 ? -9.509 -1.245 7.382 1.00 97.25 93 ASN A O 1
ATOM 700 N N . VAL A 1 94 ? -10.724 -0.547 5.622 1.00 97.94 94 VAL A N 1
ATOM 701 C CA . VAL A 1 94 ? -9.774 -0.999 4.599 1.00 97.94 94 VAL A CA 1
ATOM 702 C C . VAL A 1 94 ? -9.127 0.189 3.898 1.00 97.94 94 VAL A C 1
ATOM 704 O O . VAL A 1 94 ? -9.806 1.006 3.274 1.00 97.94 94 VAL A O 1
ATOM 707 N N . PHE A 1 95 ? -7.798 0.238 3.935 1.00 97.81 95 PHE A N 1
ATOM 708 C CA . PHE A 1 95 ? -6.982 1.112 3.100 1.00 97.81 95 PHE A CA 1
ATOM 709 C C . PHE A 1 95 ? -6.612 0.406 1.792 1.00 97.81 95 PHE A C 1
ATOM 711 O O . PHE A 1 95 ? -6.204 -0.755 1.785 1.00 97.81 95 PHE A O 1
ATOM 718 N N . THR A 1 96 ? -6.723 1.118 0.676 1.00 97.50 96 THR A N 1
ATOM 719 C CA . THR A 1 96 ? -6.209 0.715 -0.635 1.00 97.50 96 THR A CA 1
ATOM 720 C C . THR A 1 96 ? -4.879 1.415 -0.873 1.00 97.50 96 THR A C 1
ATOM 722 O O . THR A 1 96 ? -4.836 2.591 -1.207 1.00 97.50 96 THR A O 1
ATOM 725 N N . LEU A 1 97 ? -3.782 0.690 -0.716 1.00 95.81 97 LEU A N 1
ATOM 726 C CA . LEU A 1 97 ? -2.430 1.199 -0.873 1.00 95.81 97 LEU A CA 1
ATOM 727 C C . LEU A 1 97 ? -1.970 1.073 -2.335 1.00 95.81 97 LEU A C 1
ATOM 729 O O . LEU A 1 97 ? -1.826 -0.053 -2.822 1.00 95.81 97 LEU A O 1
ATOM 733 N N . PRO A 1 98 ? -1.704 2.176 -3.053 1.00 94.38 98 PRO A N 1
ATOM 734 C CA . PRO A 1 98 ? -1.016 2.114 -4.334 1.00 94.38 98 PRO A CA 1
ATOM 735 C C . PRO A 1 98 ? 0.462 1.804 -4.081 1.00 94.38 98 PRO A C 1
ATOM 737 O O . PRO A 1 98 ? 1.227 2.663 -3.656 1.00 94.38 98 PRO A O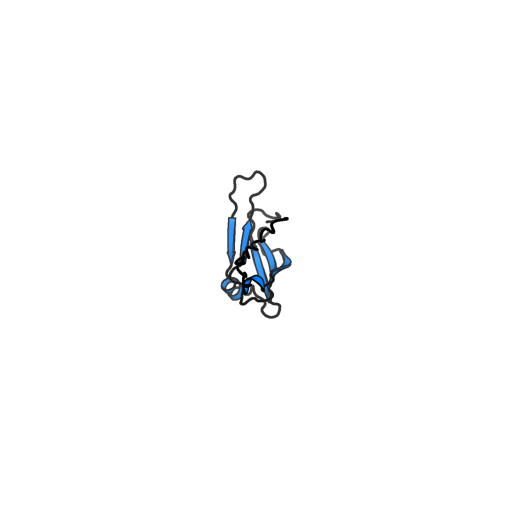 1
ATOM 740 N N . VAL A 1 99 ? 0.869 0.570 -4.342 1.00 92.50 99 VAL A N 1
ATOM 741 C CA . VAL A 1 99 ? 2.268 0.150 -4.301 1.00 92.50 99 VAL A CA 1
ATOM 742 C C . VAL A 1 99 ? 2.793 0.196 -5.724 1.00 92.50 99 VAL A C 1
ATOM 744 O O . VAL A 1 99 ? 2.363 -0.569 -6.588 1.00 92.50 99 VAL A O 1
ATOM 747 N N . TRP A 1 100 ? 3.699 1.124 -5.988 1.00 89.81 100 TRP A N 1
ATOM 748 C CA . TRP A 1 100 ? 4.419 1.182 -7.252 1.00 89.81 100 TRP A CA 1
ATOM 749 C C . TRP A 1 100 ? 5.639 0.257 -7.206 1.00 89.81 100 TRP A C 1
ATOM 751 O O . TRP A 1 100 ? 6.089 -0.148 -6.140 1.00 89.81 100 TRP A O 1
ATOM 761 N N . GLY A 1 101 ? 6.137 -0.136 -8.370 1.00 83.69 101 GLY A N 1
ATOM 762 C CA . GLY A 1 101 ? 7.311 -0.979 -8.540 1.00 83.69 101 GLY A CA 1
ATOM 763 C C . GLY A 1 101 ? 8.264 -0.359 -9.550 1.00 83.69 101 GLY A C 1
ATOM 764 O O . GLY A 1 101 ? 7.845 0.352 -10.462 1.00 83.69 101 GLY A O 1
ATOM 765 N N . LEU A 1 102 ? 9.553 -0.660 -9.408 1.00 78.69 102 LEU A N 1
ATOM 766 C CA . LEU A 1 102 ? 10.570 -0.274 -10.392 1.00 78.69 102 LEU A CA 1
ATOM 767 C C . LEU A 1 102 ? 10.524 -1.165 -11.644 1.00 78.69 102 LEU A C 1
ATOM 769 O O . LEU A 1 102 ? 11.000 -0.778 -12.708 1.00 78.69 102 LEU A O 1
ATOM 773 N N . TYR A 1 103 ? 9.949 -2.365 -11.518 1.00 81.56 103 TYR A N 1
ATOM 774 C CA . TYR A 1 103 ? 9.944 -3.393 -12.553 1.00 81.56 103 TYR A CA 1
ATOM 775 C C . TYR A 1 103 ? 8.530 -3.944 -12.741 1.00 81.56 103 TYR A C 1
ATOM 777 O O . TYR A 1 103 ? 7.892 -4.382 -11.783 1.00 81.56 103 TYR A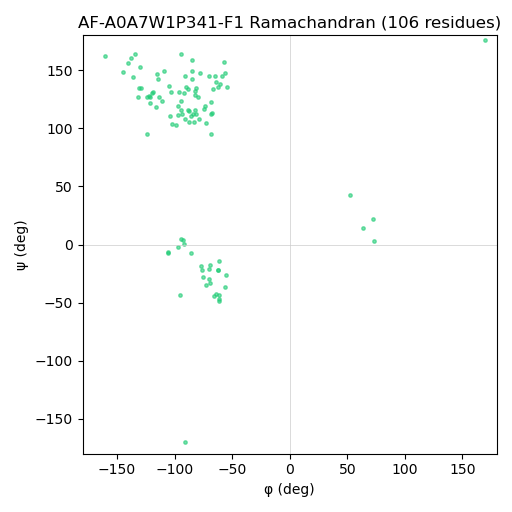 O 1
ATOM 785 N N . ALA A 1 104 ? 8.043 -3.946 -13.981 1.00 77.19 104 ALA A N 1
ATOM 786 C CA . ALA A 1 104 ? 6.725 -4.478 -14.303 1.00 77.19 104 ALA A CA 1
ATOM 787 C C . ALA A 1 104 ? 6.649 -5.982 -13.990 1.00 77.19 104 ALA A C 1
ATOM 789 O O . ALA A 1 104 ? 7.560 -6.742 -14.317 1.00 77.19 104 ALA A O 1
ATOM 790 N N . GLY A 1 105 ? 5.550 -6.414 -13.366 1.00 72.19 105 GLY A N 1
ATOM 791 C CA . GLY A 1 105 ? 5.264 -7.835 -13.126 1.00 72.19 105 GLY A CA 1
ATOM 792 C C . GLY A 1 105 ? 6.102 -8.524 -12.041 1.00 72.19 105 GLY A C 1
ATOM 793 O O . GLY A 1 105 ? 5.913 -9.718 -11.823 1.00 72.19 105 GLY A O 1
ATOM 794 N N . ARG A 1 106 ? 6.988 -7.809 -11.336 1.00 77.44 106 ARG A N 1
ATOM 795 C CA . ARG A 1 106 ? 7.750 -8.370 -10.211 1.00 77.44 106 ARG A CA 1
ATOM 796 C C . ARG A 1 106 ? 7.001 -8.167 -8.892 1.00 77.44 106 ARG A C 1
ATOM 798 O O . ARG A 1 106 ? 6.344 -7.145 -8.704 1.00 77.44 106 ARG A O 1
ATOM 805 N N . ALA A 1 107 ? 7.115 -9.133 -7.983 1.00 69.75 107 ALA A N 1
ATOM 806 C CA . ALA A 1 107 ? 6.757 -8.918 -6.586 1.00 69.75 107 ALA A CA 1
ATOM 807 C C . ALA A 1 107 ? 7.734 -7.906 -5.963 1.00 69.75 107 ALA A C 1
ATOM 809 O O . ALA A 1 107 ? 8.944 -7.989 -6.205 1.00 69.75 107 ALA A O 1
ATOM 810 N N . ASN A 1 108 ? 7.187 -6.939 -5.229 1.00 62.22 108 ASN A N 1
ATOM 811 C CA . ASN A 1 108 ? 7.966 -5.977 -4.451 1.00 62.22 108 ASN A CA 1
ATOM 812 C C . ASN A 1 108 ? 8.327 -6.563 -3.092 1.00 62.22 108 ASN A C 1
ATOM 814 O O . ASN A 1 108 ? 7.460 -7.276 -2.535 1.00 62.22 108 ASN A O 1
#

Secondary structure (DSSP, 8-state):
-PPPPP------------PPPPTTTT--EEEEEEEE-SSTTEEEEEEEES-TTT---EEEEEPPPTT--PPPEEEEE-HHHHHHTT-EETTTTEEEEEEE-SSTT---